Protein AF-A0A0S6X9W8-F1 (afdb_monomer)

Radius of gyration: 20.29 Å; Cα contacts (8 Å, |Δi|>4): 113; chains: 1; bounding box: 31×58×52 Å

Foldseek 3Di:
DPCPVPDPDDDDDQWDFDADLLREGEDIDGHPVCPPVCVRLVRSVVCCVVPQVSQWDWDDDPPDIDTDGDYYYQDDPPPPRVVVSCVVNVHDCPDDDDDDDADPVQWDDDPPDTDGDDDDDDD

pLDDT: mean 83.79, std 15.16, range [41.69, 98.06]

Mean predicted aligned error: 9.2 Å

Solvent-accessible surface area (backbone atoms only — not comparable to full-atom values): 8361 Å² total; per-residue (Å²): 136,77,87,81,82,82,64,102,58,94,74,81,76,61,54,54,71,45,69,41,98,71,45,22,49,74,43,76,49,57,42,79,94,55,53,93,70,55,54,66,55,52,52,51,54,51,52,44,76,75,55,35,79,83,37,56,50,76,50,75,60,91,91,41,83,43,78,45,69,58,66,52,62,91,67,64,88,86,41,61,69,62,51,51,46,41,48,74,74,70,52,75,88,86,78,86,85,85,89,82,86,80,65,72,91,57,54,49,75,56,103,87,49,78,52,75,81,84,71,87,76,84,125

Nearest PDB structures (foldseek):
  9jfl-assembly1_B  TM=2.324E-01  e=8.178E+00  Salmonella enterica

Structure (mmCIF, N/CA/C/O backbone):
data_AF-A0A0S6X9W8-F1
#
_entry.id   AF-A0A0S6X9W8-F1
#
loop_
_atom_site.group_PDB
_atom_site.id
_atom_site.type_symbol
_atom_site.label_atom_id
_atom_site.label_alt_id
_atom_site.label_comp_id
_atom_site.label_asym_id
_atom_site.label_entity_id
_atom_site.label_seq_id
_atom_site.pdbx_PDB_ins_code
_atom_site.Cartn_x
_atom_site.Cartn_y
_atom_site.Cartn_z
_atom_site.occupancy
_atom_site.B_iso_or_equiv
_atom_site.auth_seq_id
_atom_site.auth_comp_id
_atom_site.auth_asym_id
_atom_site.auth_atom_id
_atom_site.pdbx_PDB_model_num
ATOM 1 N N . MET A 1 1 ? 4.548 10.694 16.545 1.00 41.97 1 MET A N 1
ATOM 2 C CA . MET A 1 1 ? 4.205 9.600 17.473 1.00 41.97 1 MET A CA 1
ATOM 3 C C . MET A 1 1 ? 4.858 8.326 16.965 1.00 41.97 1 MET A C 1
ATOM 5 O O . MET A 1 1 ? 4.249 7.582 16.208 1.00 41.97 1 MET A O 1
ATOM 9 N N . VAL A 1 2 ? 6.157 8.179 17.207 1.00 42.88 2 VAL A N 1
ATOM 10 C CA . VAL A 1 2 ? 6.803 6.860 17.222 1.00 42.88 2 VAL A CA 1
ATOM 11 C C . VAL A 1 2 ? 6.494 6.331 18.619 1.00 42.88 2 VAL A C 1
ATOM 13 O O . VAL A 1 2 ? 6.613 7.104 19.565 1.00 42.88 2 VAL A O 1
ATOM 16 N N . TYR A 1 3 ? 5.975 5.112 18.732 1.00 52.94 3 TYR A N 1
ATOM 17 C CA . TYR A 1 3 ? 5.775 4.490 20.037 1.00 52.94 3 TYR A CA 1
ATOM 18 C C . TYR A 1 3 ? 7.172 4.121 20.545 1.00 52.94 3 TYR A C 1
ATOM 20 O O . TYR A 1 3 ? 7.855 3.331 19.899 1.00 52.94 3 TYR A O 1
ATOM 28 N N . ASP A 1 4 ? 7.639 4.770 21.610 1.00 61.25 4 ASP A N 1
ATOM 29 C CA . ASP A 1 4 ? 8.982 4.563 22.177 1.00 61.25 4 ASP A CA 1
ATOM 30 C C . ASP A 1 4 ? 9.021 3.425 23.210 1.00 61.25 4 ASP A C 1
ATOM 32 O O . ASP A 1 4 ? 10.055 3.177 23.824 1.00 61.25 4 ASP A O 1
ATOM 36 N N . GLY A 1 5 ? 7.898 2.716 23.381 1.00 54.91 5 GLY A N 1
ATOM 37 C CA . GLY A 1 5 ? 7.782 1.557 24.262 1.00 54.91 5 GLY A CA 1
ATOM 38 C C . GLY A 1 5 ? 7.908 1.879 25.753 1.00 54.91 5 GLY A C 1
ATOM 39 O O . GLY A 1 5 ? 8.039 0.953 26.543 1.00 54.91 5 GLY A O 1
ATOM 40 N N . SER A 1 6 ? 7.880 3.156 26.154 1.00 53.84 6 SER A N 1
ATOM 41 C CA . SER A 1 6 ? 8.149 3.567 27.542 1.00 53.84 6 SER A CA 1
ATOM 42 C C . SER A 1 6 ? 6.904 3.733 28.429 1.00 53.84 6 SER A C 1
ATOM 44 O O . SER A 1 6 ? 7.017 4.153 29.579 1.00 53.84 6 SER A O 1
ATOM 46 N N . GLY A 1 7 ? 5.714 3.395 27.922 1.00 55.47 7 GLY A N 1
ATOM 47 C CA . GLY A 1 7 ? 4.457 3.440 28.670 1.00 55.47 7 GLY A CA 1
ATOM 48 C C . GLY A 1 7 ? 3.988 2.044 29.067 1.00 55.47 7 GLY A C 1
ATOM 49 O O . GLY A 1 7 ? 3.670 1.241 28.198 1.00 55.47 7 GLY A O 1
ATOM 50 N N . ASP A 1 8 ? 3.917 1.801 30.373 1.00 60.25 8 ASP A N 1
ATOM 51 C CA . ASP A 1 8 ? 3.552 0.560 31.083 1.00 60.25 8 ASP A CA 1
ATOM 52 C C . ASP A 1 8 ? 2.064 0.145 30.919 1.00 60.25 8 ASP A C 1
ATOM 54 O O . ASP A 1 8 ? 1.389 -0.277 31.858 1.00 60.25 8 ASP A O 1
ATOM 58 N N . GLY A 1 9 ? 1.510 0.311 29.717 1.00 61.03 9 GLY A N 1
ATOM 59 C CA . GLY A 1 9 ? 0.175 -0.136 29.339 1.00 61.03 9 GLY A CA 1
ATOM 60 C C . GLY A 1 9 ? 0.237 -0.863 28.004 1.00 61.03 9 GLY A C 1
ATOM 61 O O . GLY A 1 9 ? 0.861 -0.378 27.061 1.00 61.03 9 GLY A O 1
ATOM 62 N N . ASP A 1 10 ? -0.405 -2.024 27.929 1.00 70.00 10 ASP A N 1
ATOM 63 C CA . ASP A 1 10 ? -0.566 -2.777 26.688 1.00 70.00 10 ASP A CA 1
ATOM 64 C C . ASP A 1 10 ? -1.495 -1.972 25.764 1.00 70.00 10 ASP A C 1
ATOM 66 O O . ASP A 1 10 ? -2.712 -1.926 25.956 1.00 70.00 10 ASP A O 1
ATOM 70 N N . VAL A 1 11 ? -0.912 -1.190 24.852 1.00 75.25 11 VAL A N 1
ATOM 71 C CA . VAL A 1 11 ? -1.671 -0.402 23.878 1.00 75.25 11 VAL A CA 1
ATOM 72 C C . VAL A 1 11 ? -1.719 -1.191 22.580 1.00 75.25 11 VAL A C 1
ATOM 74 O O . VAL A 1 11 ? -0.751 -1.201 21.818 1.00 75.25 11 VAL A O 1
ATOM 77 N N . ASP A 1 12 ? -2.866 -1.807 22.308 1.00 87.06 12 ASP A N 1
ATOM 78 C CA . ASP A 1 12 ? -3.096 -2.531 21.061 1.00 87.06 12 ASP A CA 1
ATOM 79 C C . ASP A 1 12 ? -3.097 -1.564 19.861 1.00 87.06 12 ASP A C 1
ATOM 81 O O . ASP A 1 12 ? -3.895 -0.614 19.806 1.00 87.06 12 ASP A O 1
ATOM 85 N N . PRO A 1 13 ? -2.209 -1.751 18.867 1.00 92.44 13 PRO A N 1
ATOM 86 C CA . PRO A 1 13 ? -2.151 -0.866 17.716 1.00 92.44 13 PRO A CA 1
ATOM 87 C C . PRO A 1 13 ? -3.375 -1.063 16.815 1.00 92.44 13 PRO A C 1
ATOM 89 O O . PRO A 1 13 ? -3.504 -2.063 16.121 1.00 92.44 13 PRO A O 1
ATOM 92 N N . VAL A 1 14 ? -4.220 -0.037 16.711 1.00 95.81 14 VAL A N 1
ATOM 93 C CA . VAL A 1 14 ? -5.424 -0.051 15.848 1.00 95.81 14 VAL A CA 1
ATOM 94 C C . VAL A 1 14 ? -5.132 0.095 14.344 1.00 95.81 14 VAL A C 1
ATOM 96 O O . VAL A 1 14 ? -6.043 0.146 13.514 1.00 95.81 14 VAL A O 1
ATOM 99 N N . GLY A 1 15 ? -3.860 0.234 13.968 1.00 96.19 15 GLY A N 1
ATOM 100 C CA . GLY A 1 15 ? -3.428 0.308 12.580 1.00 96.19 15 GLY A CA 1
ATOM 101 C C . GLY A 1 15 ? -1.912 0.302 12.436 1.00 96.19 15 GLY A C 1
ATOM 102 O O . GLY A 1 15 ? -1.188 0.882 13.246 1.00 96.19 15 GLY A O 1
ATOM 103 N N . TRP A 1 16 ? -1.438 -0.351 11.383 1.00 95.94 16 TRP A N 1
ATOM 104 C CA . TRP A 1 16 ? -0.023 -0.624 11.144 1.00 95.94 16 TRP A CA 1
ATOM 105 C C . TRP A 1 16 ? 0.241 -0.810 9.648 1.00 95.94 16 TRP A C 1
ATOM 107 O O . TRP A 1 16 ? -0.680 -1.042 8.863 1.00 95.94 16 TRP A O 1
ATOM 117 N N . LEU A 1 17 ? 1.502 -0.666 9.240 1.00 95.75 17 LEU A N 1
ATOM 118 C CA . LEU A 1 17 ? 1.929 -0.905 7.866 1.00 95.75 17 LEU A CA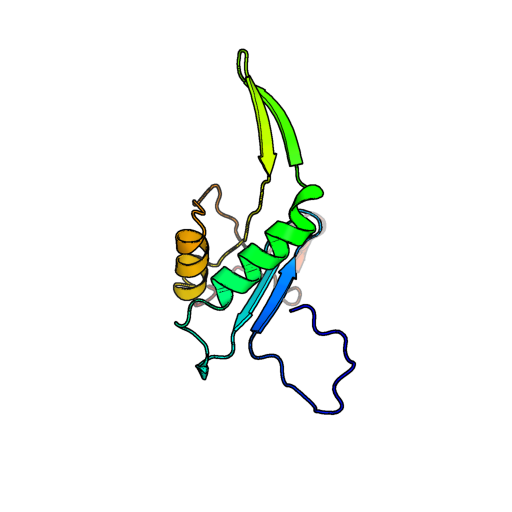 1
ATOM 119 C C . LEU A 1 17 ? 3.360 -1.422 7.805 1.00 95.75 17 LEU A C 1
ATOM 121 O O . LEU A 1 17 ? 4.134 -1.206 8.738 1.00 95.75 17 LEU A O 1
ATOM 125 N N . PHE A 1 18 ? 3.710 -2.014 6.669 1.00 92.69 18 PHE A N 1
ATOM 126 C CA . PHE A 1 18 ? 5.082 -2.319 6.288 1.00 92.69 18 PHE A CA 1
ATOM 127 C C . PHE A 1 18 ? 5.413 -1.651 4.955 1.00 92.69 18 PHE A C 1
ATOM 129 O O . PHE A 1 18 ? 4.560 -1.549 4.070 1.00 92.69 18 PHE A O 1
ATOM 136 N N . LEU A 1 19 ? 6.654 -1.176 4.839 1.00 90.56 19 LEU A N 1
ATOM 137 C CA . LEU A 1 19 ? 7.220 -0.740 3.571 1.00 90.56 19 LEU A CA 1
ATOM 138 C C . LEU A 1 19 ? 8.115 -1.847 3.018 1.00 90.56 19 LEU A C 1
ATOM 140 O O . LEU A 1 19 ? 8.891 -2.447 3.764 1.00 90.56 19 LEU A O 1
ATOM 144 N N . GLY A 1 20 ? 8.009 -2.104 1.719 1.00 87.94 20 GLY A N 1
ATOM 145 C CA . GLY A 1 20 ? 8.981 -2.900 0.986 1.00 87.94 20 GLY A CA 1
ATOM 146 C C . GLY A 1 20 ? 10.308 -2.156 0.844 1.00 87.94 20 GLY A C 1
ATOM 147 O O . GLY A 1 20 ? 10.394 -0.939 1.034 1.00 87.94 20 GLY A O 1
ATOM 148 N N . VAL A 1 21 ? 11.360 -2.895 0.487 1.00 84.25 21 VAL A N 1
ATOM 149 C CA . VAL A 1 21 ? 12.710 -2.342 0.251 1.00 84.25 21 VAL A CA 1
ATOM 150 C C . VAL A 1 21 ? 12.706 -1.292 -0.870 1.00 84.25 21 VAL A C 1
ATOM 152 O O . VAL A 1 21 ? 13.519 -0.372 -0.878 1.00 84.25 21 VAL A O 1
ATOM 155 N N . ASP A 1 22 ? 11.751 -1.395 -1.785 1.00 84.12 22 ASP A N 1
ATOM 156 C CA . ASP A 1 22 ? 11.483 -0.491 -2.902 1.00 84.12 22 ASP A CA 1
ATOM 157 C C . ASP A 1 22 ? 10.513 0.658 -2.565 1.00 84.12 22 ASP A C 1
ATOM 159 O O . ASP A 1 22 ? 9.960 1.304 -3.453 1.00 84.12 22 ASP A O 1
ATOM 163 N N . SER A 1 23 ? 10.285 0.921 -1.273 1.00 85.12 23 SER A N 1
ATOM 164 C CA . SER A 1 23 ? 9.295 1.887 -0.769 1.00 85.12 23 SER A CA 1
ATOM 165 C C . SER A 1 23 ? 7.838 1.575 -1.132 1.00 85.12 23 SER A C 1
ATOM 167 O O . SER A 1 23 ? 6.958 2.424 -0.919 1.00 85.12 23 SER A O 1
ATOM 169 N N . SER A 1 24 ? 7.556 0.361 -1.620 1.00 90.12 24 SER A N 1
ATOM 170 C CA . SER A 1 24 ? 6.189 -0.117 -1.806 1.00 90.12 24 SER A CA 1
ATOM 171 C C . SER A 1 24 ? 5.442 -0.184 -0.479 1.00 90.12 24 SER A C 1
ATOM 173 O O . SER A 1 24 ? 6.008 -0.479 0.574 1.00 90.12 24 SER A O 1
ATOM 175 N N . LEU A 1 25 ? 4.143 0.089 -0.507 1.00 93.25 25 LEU A N 1
ATOM 176 C CA . LEU A 1 25 ? 3.263 -0.158 0.624 1.00 93.25 25 LEU A CA 1
ATOM 177 C C . LEU A 1 25 ? 2.777 -1.612 0.544 1.00 93.25 25 LEU A C 1
ATOM 179 O O . LEU A 1 25 ? 1.739 -1.885 -0.055 1.00 93.25 25 LEU A O 1
ATOM 183 N N . THR A 1 26 ? 3.545 -2.536 1.122 1.00 92.50 26 THR A N 1
ATOM 184 C CA . THR A 1 26 ? 3.312 -3.987 0.989 1.00 92.50 26 THR A CA 1
ATOM 185 C C . THR A 1 26 ? 2.111 -4.462 1.796 1.00 92.50 26 THR A C 1
ATOM 187 O O . THR A 1 26 ? 1.292 -5.235 1.306 1.00 92.50 26 THR A O 1
ATOM 190 N N . THR A 1 27 ? 1.969 -3.954 3.021 1.00 93.44 27 THR A N 1
ATOM 191 C CA . THR A 1 27 ? 0.818 -4.239 3.879 1.00 93.44 27 THR A CA 1
ATOM 192 C C . THR A 1 27 ? 0.405 -2.976 4.610 1.00 93.44 27 THR A C 1
ATOM 194 O O . THR A 1 27 ? 1.242 -2.273 5.169 1.00 93.44 27 THR A O 1
ATOM 197 N N . LEU A 1 28 ? -0.898 -2.708 4.648 1.00 95.88 28 LEU A N 1
ATOM 198 C CA . LEU A 1 28 ? -1.501 -1.650 5.448 1.00 95.88 28 LEU A CA 1
ATOM 199 C C . LEU A 1 28 ? -2.791 -2.180 6.060 1.00 95.88 28 LEU A C 1
ATOM 201 O O . LEU A 1 28 ? -3.678 -2.654 5.350 1.00 95.88 28 LEU A O 1
ATOM 205 N N . HIS A 1 29 ? -2.903 -2.052 7.373 1.00 96.50 29 HIS A N 1
ATOM 206 C CA . HIS A 1 29 ? -4.059 -2.496 8.124 1.00 96.50 29 HIS A CA 1
ATOM 207 C C . HIS A 1 29 ? -4.580 -1.381 9.028 1.00 96.50 29 HIS A C 1
ATOM 209 O O . HIS A 1 29 ? -3.821 -0.595 9.594 1.00 96.50 29 HIS A O 1
ATOM 215 N N . VAL A 1 30 ? -5.902 -1.337 9.159 1.00 98.06 30 VAL A N 1
ATOM 216 C CA . VAL A 1 30 ? -6.620 -0.565 10.172 1.00 98.06 30 VAL A CA 1
ATOM 217 C C . VAL A 1 30 ? -7.756 -1.448 10.663 1.00 98.06 30 VAL A C 1
ATOM 219 O O . VAL A 1 30 ? -8.495 -2.006 9.835 1.00 98.06 30 VAL A O 1
ATOM 222 N N . GLU A 1 31 ? -7.898 -1.540 11.980 1.00 97.06 31 GLU A N 1
ATOM 223 C CA . GLU A 1 31 ? -8.956 -2.316 12.621 1.00 97.06 31 GLU A CA 1
ATOM 224 C C . GLU A 1 31 ? -10.341 -1.844 12.138 1.00 97.06 31 GLU A C 1
ATOM 226 O O . GLU A 1 31 ? -10.534 -0.634 11.932 1.00 97.06 31 GLU A O 1
ATOM 231 N N . PRO A 1 32 ? -11.301 -2.753 11.867 1.00 97.06 32 PRO A N 1
ATOM 232 C CA . PRO A 1 32 ? -12.569 -2.424 11.209 1.00 97.06 32 PRO A CA 1
ATOM 233 C C . PRO A 1 32 ? -13.331 -1.234 11.815 1.00 97.06 32 PRO A C 1
ATOM 235 O O . PRO A 1 32 ? -13.840 -0.386 11.081 1.00 97.06 32 PRO A O 1
ATOM 238 N N . GLU A 1 33 ? -13.330 -1.114 13.137 1.00 97.06 33 GLU A N 1
ATOM 239 C CA . GLU A 1 33 ? -14.024 -0.121 13.973 1.00 97.06 33 GLU A CA 1
ATOM 240 C C . GLU A 1 33 ? -13.384 1.277 13.857 1.00 97.06 33 GLU A C 1
ATOM 242 O O . GLU A 1 33 ? -13.963 2.313 14.219 1.00 97.06 33 GLU A O 1
ATOM 247 N N . TYR A 1 34 ? -12.163 1.321 13.325 1.00 96.62 34 TYR A N 1
ATOM 248 C CA . TYR A 1 34 ? -11.361 2.519 13.124 1.00 96.62 34 TYR A CA 1
ATOM 249 C C . TYR A 1 34 ? -11.227 2.904 11.640 1.00 96.62 34 TYR A C 1
ATOM 251 O O . TYR A 1 34 ? -10.634 3.941 11.318 1.00 96.62 34 TYR A O 1
ATOM 259 N N . ARG A 1 35 ? -11.826 2.134 10.719 1.00 96.50 35 ARG A N 1
ATOM 260 C CA . ARG A 1 35 ? -11.872 2.456 9.282 1.00 96.50 35 ARG A CA 1
ATOM 261 C C . ARG A 1 35 ? -12.767 3.664 8.994 1.00 96.50 35 ARG A C 1
ATOM 263 O O . ARG A 1 35 ? -13.525 4.134 9.834 1.00 96.50 35 ARG A O 1
ATOM 270 N N . GLY A 1 36 ? -12.618 4.238 7.798 1.00 95.69 36 GLY A N 1
ATOM 271 C CA . GLY A 1 36 ? -13.354 5.441 7.376 1.00 95.69 36 GLY A CA 1
ATOM 272 C C . GLY A 1 36 ? -12.876 6.753 8.017 1.00 95.69 36 GLY A C 1
ATOM 273 O O . GLY A 1 36 ? -13.278 7.824 7.579 1.00 95.69 36 GLY A O 1
ATOM 274 N N . LYS A 1 37 ? -11.959 6.696 8.992 1.00 96.62 37 LYS A N 1
ATOM 275 C CA . LYS A 1 37 ? -11.414 7.864 9.715 1.00 96.62 37 LYS A CA 1
ATOM 276 C C . LYS A 1 37 ? -10.126 8.435 9.098 1.00 96.62 37 LYS A C 1
ATOM 278 O O . LYS A 1 37 ? -9.474 9.289 9.684 1.00 96.62 37 LYS A O 1
ATOM 283 N N . GLY A 1 38 ? -9.709 7.929 7.933 1.00 97.06 38 GLY A N 1
ATOM 284 C CA . GLY A 1 38 ? -8.498 8.381 7.230 1.00 97.06 38 GLY A CA 1
ATOM 285 C C . GLY A 1 38 ? -7.162 7.872 7.796 1.00 97.06 38 GLY A C 1
ATOM 286 O O . GLY A 1 38 ? -6.113 8.252 7.279 1.00 97.06 38 GLY A O 1
ATOM 287 N N . LEU A 1 39 ? -7.174 6.987 8.803 1.00 97.69 39 LEU A N 1
ATOM 288 C CA . LEU A 1 39 ? -5.961 6.476 9.466 1.00 97.69 39 LEU A CA 1
ATOM 289 C C . LEU A 1 39 ? -4.974 5.817 8.495 1.00 97.69 39 LEU A C 1
ATOM 291 O O . LEU A 1 39 ? -3.787 6.121 8.532 1.00 97.69 39 LEU A O 1
ATOM 295 N N . ALA A 1 40 ? -5.481 5.004 7.567 1.00 97.56 40 ALA A N 1
ATOM 296 C CA . ALA A 1 40 ? -4.705 4.357 6.509 1.00 97.56 40 ALA A CA 1
ATOM 297 C C . ALA A 1 40 ? -3.832 5.359 5.724 1.00 97.56 40 ALA A C 1
ATOM 299 O O . ALA A 1 40 ? -2.617 5.203 5.605 1.00 97.56 40 ALA A O 1
ATOM 300 N N . LYS A 1 41 ? -4.448 6.454 5.262 1.00 97.38 41 LYS A N 1
ATOM 301 C CA . LYS A 1 41 ? -3.775 7.535 4.532 1.00 97.38 41 LYS A CA 1
ATOM 302 C C . LYS A 1 41 ? -2.730 8.242 5.399 1.00 97.38 41 LYS A C 1
ATOM 304 O O . LYS A 1 41 ? -1.658 8.593 4.911 1.00 97.38 41 LYS A O 1
ATOM 309 N N . ILE A 1 42 ? -3.050 8.489 6.670 1.00 97.25 42 ILE A N 1
ATOM 310 C CA . ILE A 1 42 ? -2.149 9.162 7.615 1.00 97.25 42 ILE A CA 1
ATOM 311 C C . ILE A 1 42 ? -0.904 8.308 7.868 1.00 97.25 42 ILE A C 1
ATOM 313 O O . ILE A 1 42 ? 0.208 8.835 7.795 1.00 97.25 42 ILE A O 1
ATOM 317 N N . LEU A 1 43 ? -1.082 7.007 8.117 1.00 96.62 43 LEU A N 1
ATOM 318 C CA . LEU A 1 43 ? 0.015 6.065 8.330 1.00 96.62 43 LEU A CA 1
ATOM 319 C C . LEU A 1 43 ? 0.937 6.012 7.106 1.00 96.62 43 LEU A C 1
ATOM 321 O O . LEU A 1 43 ? 2.133 6.259 7.256 1.00 96.62 43 LEU A O 1
ATOM 325 N N . ALA A 1 44 ? 0.382 5.807 5.904 1.00 95.25 44 ALA A N 1
ATOM 326 C CA . ALA A 1 44 ? 1.160 5.752 4.663 1.00 95.25 44 ALA A CA 1
ATOM 327 C C . ALA A 1 44 ? 1.985 7.031 4.440 1.00 95.25 44 ALA A C 1
ATOM 329 O O . ALA A 1 44 ? 3.201 6.973 4.274 1.00 95.25 44 ALA A O 1
ATOM 330 N N . ARG A 1 45 ? 1.356 8.213 4.542 1.00 93.25 45 ARG A N 1
ATOM 331 C CA . ARG A 1 45 ? 2.058 9.503 4.382 1.00 93.25 45 ARG A CA 1
ATOM 332 C C . ARG A 1 45 ? 3.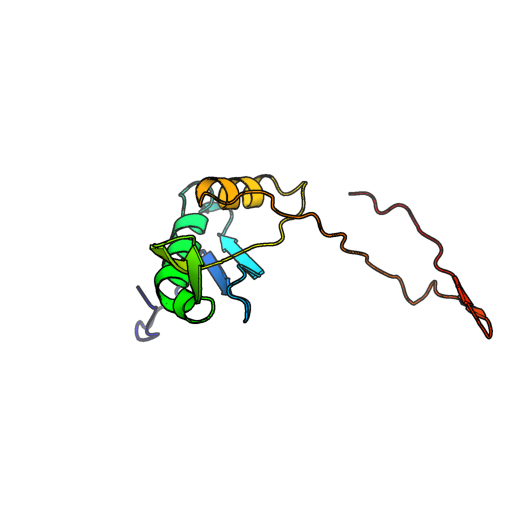165 9.702 5.407 1.00 93.25 45 ARG A C 1
ATOM 334 O O . ARG A 1 45 ? 4.196 10.285 5.077 1.00 93.25 45 ARG A O 1
ATOM 341 N N . LYS A 1 46 ? 2.944 9.279 6.653 1.00 93.69 46 LYS A N 1
ATOM 342 C CA . LYS A 1 46 ? 3.943 9.406 7.712 1.00 93.69 46 LYS A CA 1
ATOM 343 C C . LYS A 1 46 ? 5.151 8.516 7.425 1.00 93.69 46 LYS A C 1
ATOM 345 O O . LYS A 1 46 ? 6.264 9.030 7.463 1.00 93.69 46 LYS A O 1
ATOM 350 N N . ALA A 1 47 ? 4.927 7.243 7.101 1.00 91.81 47 ALA A N 1
ATOM 351 C CA . ALA A 1 47 ? 5.999 6.305 6.783 1.00 91.81 47 ALA A CA 1
ATOM 352 C C . ALA A 1 47 ? 6.824 6.798 5.588 1.00 91.81 47 ALA A C 1
ATOM 354 O O . ALA A 1 47 ? 8.039 6.928 5.674 1.00 91.81 47 ALA A O 1
ATOM 355 N N . TRP A 1 48 ? 6.157 7.213 4.516 1.00 89.75 48 TRP A N 1
ATOM 356 C CA . TRP A 1 48 ? 6.806 7.792 3.347 1.00 89.75 48 TRP A CA 1
ATOM 357 C C . TRP A 1 48 ? 7.584 9.072 3.646 1.00 89.75 48 TRP A C 1
ATOM 359 O O . TRP A 1 48 ? 8.730 9.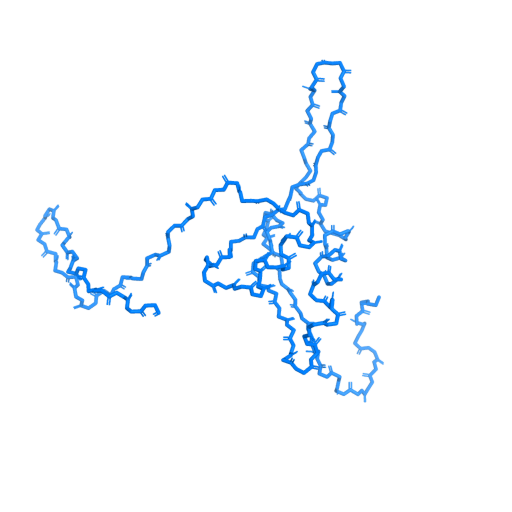196 3.231 1.00 89.75 48 TRP A O 1
ATOM 369 N N . LYS A 1 49 ? 7.040 10.005 4.436 1.00 88.00 49 LYS A N 1
ATOM 370 C CA . LYS A 1 49 ? 7.788 11.207 4.842 1.00 88.00 49 LYS A CA 1
ATOM 371 C C . LYS A 1 49 ? 9.081 10.869 5.600 1.00 88.00 49 LYS A C 1
ATOM 373 O O . LYS A 1 49 ? 10.022 11.650 5.543 1.00 88.00 49 LYS A O 1
ATOM 378 N N . GLN A 1 50 ? 9.106 9.750 6.321 1.00 87.75 50 GLN A N 1
ATOM 379 C CA . GLN A 1 50 ? 10.245 9.324 7.135 1.00 87.75 50 GLN A CA 1
ATOM 380 C C . GLN A 1 50 ? 11.229 8.416 6.382 1.00 87.75 50 GLN A C 1
ATOM 382 O O . GLN A 1 50 ? 12.389 8.356 6.775 1.00 87.75 50 GLN A O 1
ATOM 387 N N . HIS A 1 51 ? 10.782 7.721 5.329 1.00 83.75 51 HIS A N 1
ATOM 388 C CA . HIS A 1 51 ? 11.530 6.600 4.747 1.00 83.75 51 HIS A CA 1
ATOM 389 C C . HIS A 1 51 ? 11.617 6.590 3.207 1.00 83.75 51 HIS A C 1
ATOM 391 O O . HIS A 1 51 ? 12.310 5.737 2.664 1.00 83.75 51 HIS A O 1
ATOM 397 N N . LEU A 1 52 ? 10.992 7.530 2.476 1.00 81.38 52 LEU A N 1
ATOM 398 C CA . LEU A 1 52 ? 11.074 7.575 0.998 1.00 81.38 52 LEU A CA 1
ATOM 399 C C . LEU A 1 52 ? 12.414 8.055 0.433 1.00 81.38 52 LEU A C 1
ATOM 401 O O . LEU A 1 52 ? 12.592 8.050 -0.783 1.00 81.38 52 LEU A O 1
ATOM 405 N N . ASP A 1 53 ? 13.355 8.494 1.267 1.00 74.50 53 ASP A N 1
ATOM 406 C CA . ASP A 1 53 ? 14.658 8.950 0.767 1.00 74.50 53 ASP A CA 1
ATOM 407 C C . ASP A 1 53 ? 15.453 7.812 0.092 1.00 74.50 53 ASP A C 1
ATOM 409 O O . ASP A 1 53 ? 16.342 8.087 -0.711 1.00 74.50 53 ASP A O 1
ATOM 413 N N . HIS A 1 54 ? 15.096 6.546 0.354 1.00 66.56 54 HIS A N 1
ATOM 414 C CA . HIS A 1 54 ? 15.715 5.369 -0.263 1.00 66.56 54 HIS A CA 1
ATOM 415 C C . HIS A 1 54 ? 15.354 5.166 -1.744 1.00 66.56 54 HIS A C 1
ATOM 417 O O . HIS A 1 54 ? 16.142 4.565 -2.467 1.00 66.56 54 HIS A O 1
ATOM 423 N N . TYR A 1 55 ? 14.210 5.682 -2.207 1.00 73.19 55 TYR A N 1
ATOM 424 C CA . TYR A 1 55 ? 13.746 5.557 -3.598 1.00 73.19 55 TYR A CA 1
ATOM 425 C C . TYR A 1 55 ? 13.519 6.935 -4.226 1.00 73.19 55 TYR A C 1
ATOM 427 O O . TYR A 1 55 ? 12.440 7.294 -4.708 1.00 73.19 55 TYR A O 1
ATOM 435 N N . ARG A 1 56 ? 14.587 7.738 -4.179 1.00 78.81 56 ARG A N 1
ATOM 436 C CA . ARG A 1 56 ? 14.673 9.024 -4.863 1.00 78.81 56 ARG A CA 1
ATOM 437 C C . ARG A 1 56 ? 15.383 8.851 -6.199 1.00 78.81 56 ARG A C 1
ATOM 439 O O . ARG A 1 56 ? 16.533 8.419 -6.231 1.00 78.81 56 ARG A O 1
ATOM 446 N N . THR A 1 57 ? 14.736 9.269 -7.277 1.00 80.19 57 THR A N 1
ATOM 447 C CA . THR A 1 57 ? 15.364 9.368 -8.596 1.00 80.19 57 THR A CA 1
ATOM 448 C C . THR A 1 57 ? 15.642 10.832 -8.897 1.00 80.19 57 THR A C 1
ATOM 450 O O . THR A 1 57 ? 14.753 11.675 -8.774 1.00 80.19 57 THR A O 1
ATOM 453 N N . SER A 1 58 ? 16.878 11.124 -9.294 1.00 86.62 58 SER A N 1
ATOM 454 C CA . SER A 1 58 ? 17.288 12.444 -9.765 1.00 86.62 58 SER A CA 1
ATOM 455 C C . SER A 1 58 ? 17.669 12.345 -11.239 1.00 86.62 58 SER A C 1
ATOM 457 O O . SER A 1 58 ? 18.512 11.521 -11.595 1.00 86.62 58 SER A O 1
ATOM 459 N N . TYR A 1 59 ? 17.048 13.148 -12.098 1.00 86.88 59 TYR A N 1
ATOM 460 C CA . TYR A 1 59 ? 17.346 13.189 -13.533 1.00 86.88 59 TYR A CA 1
ATOM 461 C C . TYR A 1 59 ? 17.138 14.592 -14.104 1.00 86.88 59 TYR A C 1
ATOM 463 O O . TYR A 1 59 ? 16.592 15.472 -13.442 1.00 86.88 59 TYR A O 1
ATOM 471 N N . ILE A 1 60 ? 17.606 14.812 -15.333 1.00 93.12 60 ILE A N 1
ATOM 472 C CA . ILE A 1 60 ? 17.387 16.065 -16.055 1.00 93.12 60 ILE A CA 1
ATOM 473 C C . ILE A 1 60 ? 16.218 15.882 -17.019 1.00 93.12 60 ILE A C 1
ATOM 475 O O . ILE A 1 60 ? 16.292 15.048 -17.922 1.00 93.12 60 ILE A O 1
ATOM 479 N N . ASP A 1 61 ? 15.175 16.690 -16.846 1.00 90.44 61 ASP A N 1
ATOM 480 C CA . ASP A 1 61 ? 14.088 16.841 -17.813 1.00 90.44 61 ASP A CA 1
ATOM 481 C C . ASP A 1 61 ? 14.232 18.194 -18.526 1.00 90.44 61 ASP A C 1
ATOM 483 O O . ASP A 1 61 ? 13.939 19.271 -17.989 1.00 90.44 61 ASP A O 1
ATOM 487 N N . GLY A 1 62 ? 14.798 18.153 -19.733 1.00 92.38 62 GLY A N 1
ATOM 488 C CA . GLY A 1 62 ? 15.141 19.343 -20.508 1.00 92.38 62 GLY A CA 1
ATOM 489 C C . GLY A 1 62 ? 16.214 20.200 -19.828 1.00 92.38 62 GLY A C 1
ATOM 490 O O . GLY A 1 62 ? 17.398 19.881 -19.883 1.00 92.38 62 GLY A O 1
ATOM 491 N N . ARG A 1 63 ? 15.808 21.329 -19.231 1.00 92.62 63 ARG A N 1
ATOM 492 C CA . ARG A 1 63 ? 16.694 22.227 -18.457 1.00 92.62 63 ARG A CA 1
ATOM 493 C C . ARG A 1 63 ? 16.462 22.149 -16.947 1.00 92.62 63 ARG A C 1
ATOM 495 O O . ARG A 1 63 ? 17.099 22.894 -16.208 1.00 92.62 63 ARG A O 1
ATOM 502 N N . ASN A 1 64 ? 15.539 21.301 -16.502 1.00 93.62 64 ASN A N 1
ATOM 503 C CA . ASN A 1 64 ? 15.159 21.199 -15.103 1.00 93.62 64 ASN A CA 1
ATOM 504 C C . ASN A 1 64 ? 15.813 19.977 -14.467 1.00 93.62 64 ASN A C 1
ATOM 506 O O . ASN A 1 64 ? 15.817 18.893 -15.047 1.00 93.62 64 ASN A O 1
ATOM 510 N N . GLU A 1 65 ? 16.319 20.148 -13.251 1.00 93.25 65 GLU A N 1
ATOM 511 C CA . GLU A 1 65 ? 16.658 19.022 -12.390 1.00 93.25 65 GLU A CA 1
ATOM 512 C C . GLU A 1 65 ? 15.382 18.525 -11.707 1.00 93.25 65 GLU A C 1
ATOM 514 O O . GLU A 1 65 ? 14.718 19.265 -10.976 1.00 93.25 65 GLU A O 1
ATOM 519 N N . VAL A 1 66 ? 15.033 17.269 -11.957 1.00 90.50 66 VAL A N 1
ATOM 520 C CA . VAL A 1 66 ? 13.873 16.602 -11.376 1.00 90.50 66 VAL A CA 1
ATOM 521 C C . VAL A 1 66 ? 14.351 15.682 -10.266 1.00 90.50 66 VAL A C 1
ATOM 523 O O . VAL A 1 66 ? 15.242 14.863 -10.465 1.00 90.50 66 VAL A O 1
ATOM 526 N N . ASN A 1 67 ? 13.752 15.831 -9.086 1.00 88.44 67 ASN A N 1
ATOM 527 C CA . ASN A 1 67 ? 14.009 15.007 -7.911 1.00 88.44 67 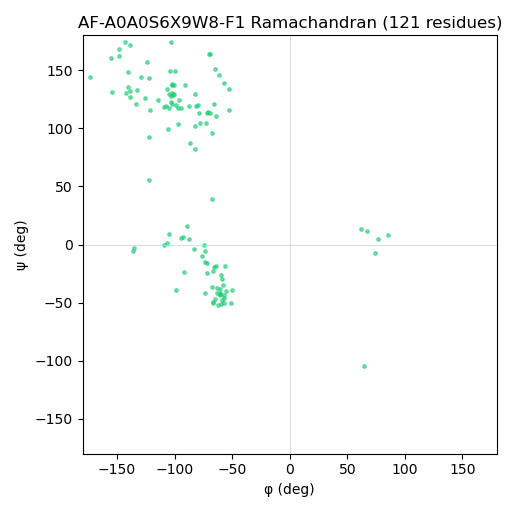ASN A CA 1
ATOM 528 C C . ASN A 1 67 ? 12.691 14.369 -7.465 1.00 88.44 67 ASN A C 1
ATOM 530 O O . ASN A 1 67 ? 11.925 14.963 -6.703 1.00 88.44 67 ASN A O 1
ATOM 534 N N . GLU A 1 68 ? 12.423 13.163 -7.949 1.00 85.56 68 GLU A N 1
ATOM 535 C CA . GLU A 1 68 ? 11.183 12.438 -7.681 1.00 85.56 68 GLU A CA 1
ATOM 536 C C . GLU A 1 68 ? 11.367 11.389 -6.593 1.00 85.56 68 GLU A C 1
ATOM 538 O O . GLU A 1 68 ? 12.445 10.825 -6.410 1.00 85.56 68 GLU A O 1
ATOM 543 N N . ARG A 1 69 ? 10.286 11.138 -5.853 1.00 86.00 69 ARG A N 1
ATOM 544 C CA . ARG A 1 69 ? 10.196 10.072 -4.855 1.00 86.00 69 ARG A CA 1
ATOM 545 C C . ARG A 1 69 ? 9.045 9.177 -5.257 1.00 86.00 69 ARG A C 1
ATOM 547 O O . ARG A 1 69 ? 7.899 9.630 -5.270 1.00 86.00 69 ARG A O 1
ATOM 554 N N . TRP A 1 70 ? 9.361 7.933 -5.574 1.00 85.56 70 TRP A N 1
ATOM 555 C CA . TRP A 1 70 ? 8.381 6.981 -6.070 1.00 85.56 70 TRP A CA 1
ATOM 556 C C . TRP A 1 70 ? 7.958 6.023 -4.963 1.00 85.56 70 TRP A C 1
ATOM 558 O O . TRP A 1 70 ? 8.775 5.556 -4.175 1.00 85.56 70 TRP A O 1
ATOM 568 N N . ALA A 1 71 ? 6.662 5.741 -4.912 1.00 89.31 71 ALA A N 1
ATOM 569 C CA . ALA A 1 71 ? 6.081 4.689 -4.096 1.00 89.31 71 ALA A CA 1
ATOM 570 C C . ALA A 1 71 ? 4.982 4.013 -4.909 1.00 89.31 71 ALA A C 1
ATOM 572 O O . ALA A 1 71 ? 4.306 4.669 -5.703 1.00 89.31 71 ALA A O 1
ATOM 573 N N . HIS A 1 72 ? 4.773 2.726 -4.677 1.00 92.38 72 HIS A N 1
ATOM 574 C CA . HIS A 1 72 ? 3.694 1.975 -5.306 1.00 92.38 72 HIS A CA 1
ATOM 575 C C . HIS A 1 72 ? 3.036 1.035 -4.295 1.00 92.38 72 HIS A C 1
ATOM 577 O O . HIS A 1 72 ? 3.476 0.917 -3.150 1.00 92.38 72 HIS A O 1
ATOM 583 N N . ALA A 1 73 ? 1.933 0.418 -4.696 1.00 94.75 73 ALA A N 1
ATOM 584 C CA . ALA A 1 73 ? 1.259 -0.612 -3.926 1.00 94.75 73 ALA A CA 1
ATOM 585 C C . ALA A 1 73 ? 0.475 -1.494 -4.892 1.00 94.75 73 ALA A C 1
ATOM 587 O O . ALA A 1 73 ? -0.307 -0.967 -5.688 1.00 94.75 73 ALA A O 1
ATOM 588 N N . ASP A 1 74 ? 0.621 -2.806 -4.764 1.00 94.75 74 ASP A N 1
ATOM 589 C CA . ASP A 1 74 ? -0.180 -3.747 -5.536 1.00 94.75 74 ASP A CA 1
ATOM 590 C C . ASP A 1 74 ? -1.471 -4.027 -4.779 1.00 94.75 74 ASP A C 1
ATOM 592 O O . ASP A 1 74 ? -1.482 -4.496 -3.638 1.00 94.75 74 ASP A O 1
ATOM 596 N N . VAL A 1 75 ? -2.595 -3.697 -5.406 1.00 94.50 75 VAL A N 1
ATOM 597 C CA . VAL A 1 75 ? -3.913 -3.827 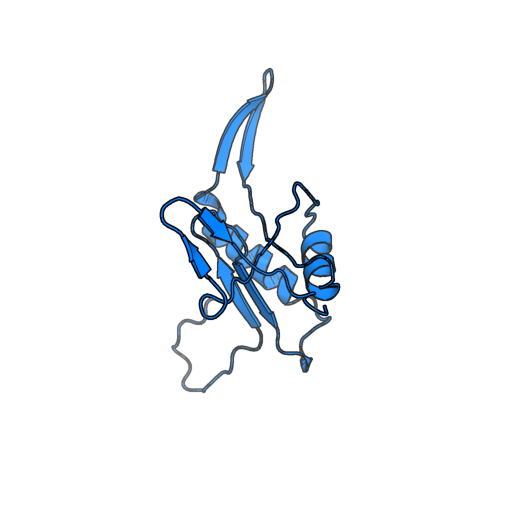-4.794 1.00 94.50 75 VAL A CA 1
ATOM 598 C C . VAL A 1 75 ? -4.799 -4.653 -5.706 1.00 94.50 75 VAL A C 1
ATOM 600 O O . VAL A 1 75 ? -4.987 -4.317 -6.873 1.00 94.50 75 VAL A O 1
ATOM 603 N N . ALA A 1 76 ? -5.398 -5.714 -5.159 1.00 93.88 76 ALA A N 1
ATOM 604 C CA . ALA A 1 76 ? -6.386 -6.503 -5.885 1.00 93.88 76 ALA A CA 1
ATOM 605 C C . ALA A 1 76 ? -7.498 -5.595 -6.439 1.00 93.88 76 ALA A C 1
ATOM 607 O O . ALA A 1 76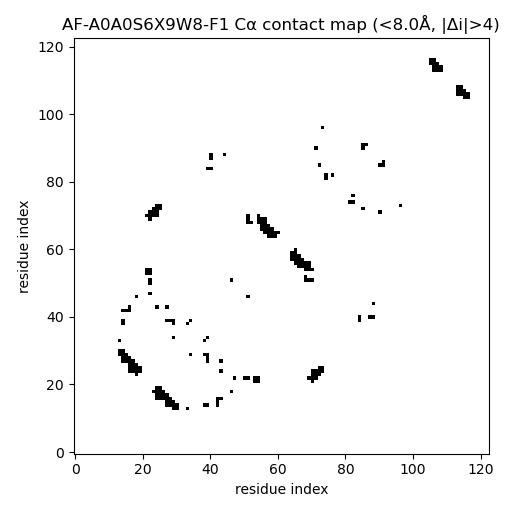 ? -8.045 -4.758 -5.717 1.00 93.88 76 ALA A O 1
ATOM 608 N N . THR A 1 77 ? -7.872 -5.786 -7.703 1.00 93.50 77 THR A N 1
ATOM 609 C CA . THR A 1 77 ? -8.853 -4.937 -8.403 1.00 93.50 77 THR A CA 1
ATOM 610 C C . THR A 1 77 ? -10.213 -4.894 -7.697 1.00 93.50 77 THR A C 1
ATOM 612 O O . THR A 1 77 ? -10.845 -3.843 -7.636 1.00 93.50 77 THR A O 1
ATOM 615 N N . GLY A 1 78 ? -10.634 -6.007 -7.085 1.00 93.75 78 GLY A N 1
ATOM 616 C CA . GLY A 1 78 ? -11.860 -6.096 -6.282 1.00 93.75 78 GLY A CA 1
ATOM 617 C C . GLY A 1 78 ? -11.769 -5.478 -4.879 1.00 93.75 78 GLY A C 1
ATOM 618 O O . GLY A 1 78 ? -12.788 -5.326 -4.206 1.00 93.75 78 GLY A O 1
ATOM 619 N N . ASN A 1 79 ? -10.580 -5.092 -4.406 1.00 95.31 79 ASN A N 1
ATOM 620 C CA . ASN A 1 79 ? -10.412 -4.489 -3.084 1.00 95.31 79 ASN A CA 1
ATOM 621 C C . ASN A 1 79 ? -10.742 -2.988 -3.124 1.00 95.31 79 ASN A C 1
ATOM 623 O O . ASN A 1 79 ? -9.860 -2.130 -3.213 1.00 95.31 79 ASN A O 1
ATOM 627 N N . VAL A 1 80 ? -12.036 -2.671 -3.047 1.00 96.38 80 VAL A N 1
ATOM 628 C CA . VAL A 1 80 ? -12.560 -1.295 -3.111 1.00 96.38 80 VAL A CA 1
ATOM 629 C C . VAL A 1 80 ? -11.930 -0.384 -2.051 1.00 96.38 80 VAL A C 1
ATOM 631 O O . VAL A 1 80 ? -11.599 0.765 -2.345 1.00 96.38 80 VAL A O 1
ATOM 634 N N . ALA A 1 81 ? -11.727 -0.884 -0.829 1.00 96.12 81 ALA A N 1
ATOM 635 C CA . ALA A 1 81 ? -11.202 -0.088 0.278 1.00 96.12 81 ALA A CA 1
ATOM 636 C C . ALA A 1 81 ? -9.746 0.344 0.041 1.00 96.12 81 ALA A C 1
ATOM 638 O O . ALA A 1 81 ? -9.436 1.533 0.133 1.00 96.12 81 ALA A O 1
ATOM 639 N N . SER A 1 82 ? -8.861 -0.591 -0.315 1.00 96.06 82 SER A N 1
ATOM 640 C CA . SER A 1 82 ? -7.456 -0.271 -0.590 1.00 96.06 82 SER A CA 1
ATOM 641 C C . SER A 1 82 ? -7.300 0.577 -1.855 1.00 96.06 82 SER A C 1
ATOM 643 O O . SER A 1 82 ? -6.517 1.526 -1.854 1.00 96.06 82 SER A O 1
ATOM 645 N N . ASN A 1 83 ? -8.110 0.338 -2.894 1.00 96.75 83 ASN A N 1
ATOM 646 C CA . ASN A 1 83 ? -8.138 1.197 -4.083 1.00 96.75 83 ASN A CA 1
ATOM 647 C C . ASN A 1 83 ? -8.531 2.644 -3.735 1.00 96.75 83 ASN A C 1
ATOM 649 O O . ASN A 1 83 ? -7.904 3.597 -4.205 1.00 96.75 83 ASN A O 1
ATOM 653 N N . ALA A 1 84 ? -9.527 2.831 -2.863 1.00 96.75 84 ALA A N 1
ATOM 654 C CA . ALA A 1 84 ? -9.910 4.156 -2.381 1.00 96.75 84 ALA A CA 1
ATOM 655 C C . ALA A 1 84 ? -8.777 4.834 -1.591 1.00 96.75 84 ALA A C 1
ATOM 657 O O . ALA A 1 84 ? -8.560 6.038 -1.748 1.00 96.75 84 ALA A O 1
ATOM 658 N N . VAL A 1 85 ? -8.016 4.076 -0.791 1.00 97.12 85 VAL A N 1
ATOM 659 C CA . VAL A 1 85 ? -6.824 4.589 -0.097 1.00 97.12 85 VAL A CA 1
ATOM 660 C C . VAL A 1 85 ? -5.768 5.056 -1.102 1.00 97.12 85 VAL A C 1
ATOM 662 O O . VAL A 1 85 ? -5.367 6.220 -1.015 1.00 97.12 85 VAL A O 1
ATOM 665 N N . CYS A 1 86 ? -5.383 4.231 -2.083 1.00 96.50 86 CYS A N 1
ATOM 666 C CA . CYS A 1 86 ? -4.406 4.605 -3.116 1.00 96.50 86 CYS A CA 1
ATOM 667 C C . CYS A 1 86 ? -4.843 5.856 -3.889 1.00 96.50 86 CYS A C 1
ATOM 669 O O . CYS A 1 86 ? -4.077 6.815 -3.999 1.00 96.50 86 CYS A O 1
ATOM 671 N N . LYS A 1 87 ? -6.111 5.925 -4.314 1.00 96.31 87 LYS A N 1
ATOM 672 C CA . LYS A 1 87 ? -6.669 7.119 -4.971 1.00 96.31 87 LYS A CA 1
ATOM 673 C C . LYS A 1 87 ? -6.621 8.351 -4.065 1.00 96.31 87 LYS A C 1
ATOM 675 O O . LYS A 1 87 ? -6.266 9.439 -4.510 1.00 96.31 87 LYS A O 1
ATOM 680 N N . SER A 1 88 ? -6.933 8.200 -2.776 1.00 96.44 88 SER A N 1
ATOM 681 C CA . SER A 1 88 ? -6.886 9.308 -1.812 1.00 96.44 88 SER A CA 1
ATOM 682 C C . SER A 1 88 ? -5.468 9.835 -1.557 1.00 96.44 88 SER A C 1
ATOM 684 O O . SER A 1 88 ? -5.316 10.978 -1.117 1.00 96.44 88 SER A O 1
ATOM 686 N N . LEU A 1 89 ? -4.444 9.013 -1.807 1.00 94.75 89 LEU A N 1
ATOM 687 C CA . LEU A 1 89 ? -3.025 9.368 -1.735 1.00 94.75 89 LEU A CA 1
ATOM 688 C C . LEU A 1 89 ? -2.521 10.040 -3.024 1.00 94.75 89 LEU A C 1
ATOM 690 O O . LEU A 1 89 ? -1.382 10.491 -3.049 1.00 94.75 89 LEU A O 1
ATOM 694 N N . GLY A 1 90 ? -3.369 10.158 -4.052 1.00 94.38 90 GLY A N 1
ATOM 695 C CA . GLY A 1 90 ? -2.999 10.681 -5.369 1.00 94.38 90 GLY A CA 1
ATOM 696 C C . GLY A 1 90 ? -2.410 9.625 -6.307 1.00 94.38 90 GLY A C 1
ATOM 697 O O . GLY A 1 90 ? -1.934 9.983 -7.381 1.00 94.38 90 GLY A O 1
ATOM 698 N N . GLY A 1 91 ? -2.448 8.346 -5.916 1.00 93.81 91 GLY A N 1
ATOM 699 C CA . GLY A 1 91 ? -1.982 7.239 -6.742 1.00 93.81 91 GLY A CA 1
ATOM 700 C C . GLY A 1 91 ? -2.817 7.074 -8.011 1.00 93.81 91 GLY A C 1
ATOM 701 O O . GLY A 1 91 ? -4.011 7.394 -8.046 1.00 93.81 91 GLY A O 1
ATOM 702 N N . LYS A 1 92 ? -2.167 6.549 -9.046 1.00 94.69 92 LYS A N 1
ATOM 703 C CA . LYS A 1 92 ? -2.755 6.191 -10.337 1.00 94.69 92 LYS A CA 1
ATOM 704 C C . LYS A 1 92 ? -2.461 4.719 -10.613 1.00 94.69 92 LYS A C 1
ATOM 706 O O . LYS A 1 92 ? -1.538 4.156 -10.033 1.00 94.69 92 LYS A O 1
ATOM 711 N N . VAL A 1 93 ? -3.273 4.102 -11.465 1.00 94.62 93 VAL A N 1
ATOM 712 C CA . VAL A 1 93 ? -2.987 2.754 -11.964 1.00 94.62 93 VAL A CA 1
ATOM 713 C C . VAL A 1 93 ? -1.932 2.894 -13.053 1.00 94.62 93 VAL A C 1
ATOM 715 O O . VAL A 1 93 ? -2.222 3.484 -14.091 1.00 94.62 93 VAL A O 1
ATOM 718 N N . GLU A 1 94 ? -0.731 2.384 -12.794 1.00 93.00 94 GLU A N 1
ATOM 719 C CA . GLU A 1 94 ? 0.387 2.409 -13.748 1.00 93.00 94 GLU A CA 1
ATOM 720 C C . GLU A 1 94 ? 0.533 1.069 -14.483 1.00 93.00 94 GLU A C 1
ATOM 722 O O . GLU A 1 94 ? 0.755 1.040 -15.692 1.00 93.00 94 GLU A O 1
ATOM 727 N N . TRP A 1 95 ? 0.343 -0.050 -13.781 1.00 91.88 95 TRP A N 1
ATOM 728 C CA . TRP A 1 95 ? 0.415 -1.395 -14.354 1.00 91.88 95 TRP A CA 1
ATOM 729 C C . TRP A 1 95 ? -0.631 -2.335 -13.742 1.00 91.88 95 TRP A C 1
ATOM 731 O O . TRP A 1 95 ? -1.405 -1.963 -12.858 1.00 91.88 95 TRP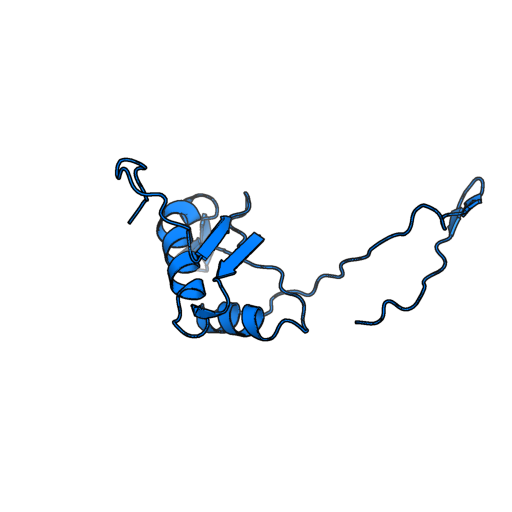 A O 1
ATOM 741 N N . THR A 1 96 ? -0.720 -3.552 -14.279 1.00 93.38 96 THR A N 1
ATOM 742 C CA . THR A 1 96 ? -1.613 -4.610 -13.794 1.00 93.38 96 THR A CA 1
ATOM 743 C C . THR A 1 96 ? -0.836 -5.910 -13.699 1.00 93.38 96 THR A C 1
ATOM 745 O O . THR A 1 96 ? -0.356 -6.410 -14.716 1.00 93.38 96 THR A O 1
ATOM 748 N N . ASP A 1 97 ? -0.778 -6.465 -12.491 1.00 89.25 97 ASP A N 1
ATOM 749 C CA . ASP A 1 97 ? -0.100 -7.726 -12.211 1.00 89.25 97 ASP A CA 1
ATOM 750 C C . ASP A 1 97 ? -1.092 -8.871 -12.027 1.00 89.25 97 ASP A C 1
ATOM 752 O O . ASP A 1 97 ? -2.207 -8.700 -11.523 1.00 89.25 97 ASP A O 1
ATOM 756 N N . TYR A 1 98 ? -0.652 -10.071 -12.398 1.00 87.94 98 TYR A N 1
ATOM 757 C CA . TYR A 1 98 ? -1.404 -11.303 -12.198 1.00 87.94 98 TYR A CA 1
ATOM 758 C C . TYR A 1 98 ? -0.730 -12.143 -11.119 1.00 87.94 98 TYR A C 1
ATOM 760 O O . TYR A 1 98 ? 0.395 -12.610 -11.284 1.00 87.94 98 TYR A O 1
ATOM 768 N N . TRP A 1 99 ? -1.454 -12.386 -10.029 1.00 85.25 99 TRP A N 1
ATOM 769 C CA . TRP A 1 99 ? -1.030 -13.304 -8.979 1.00 85.25 99 TRP A CA 1
ATOM 770 C C . TRP A 1 99 ? -1.633 -14.679 -9.237 1.00 85.25 99 TRP A C 1
ATOM 772 O O . TRP A 1 99 ? -2.853 -14.846 -9.226 1.00 85.25 99 TRP A O 1
ATOM 782 N N . MET A 1 100 ? -0.778 -15.675 -9.452 1.00 84.56 100 MET A N 1
ATOM 783 C CA . MET A 1 100 ? -1.194 -17.059 -9.663 1.00 84.56 100 MET A CA 1
ATOM 784 C C . MET A 1 100 ? -0.882 -17.912 -8.435 1.00 84.56 100 MET A C 1
ATOM 786 O O . MET A 1 100 ? 0.212 -17.853 -7.878 1.00 84.56 100 MET A O 1
ATOM 790 N N . LYS A 1 101 ? -1.854 -18.726 -8.017 1.00 84.62 101 LYS A N 1
ATOM 791 C CA . LYS A 1 101 ? -1.644 -19.787 -7.029 1.00 84.62 101 LYS A CA 1
ATOM 792 C C . LYS A 1 101 ? -1.572 -21.111 -7.771 1.00 84.62 101 LYS A C 1
ATOM 794 O O . LYS A 1 101 ? -2.519 -21.475 -8.463 1.00 84.62 101 LYS A O 1
ATOM 799 N N . LEU A 1 102 ? -0.454 -21.810 -7.621 1.00 83.31 102 LEU A N 1
ATOM 800 C CA . LEU A 1 102 ? -0.240 -23.118 -8.225 1.00 83.31 102 LEU A CA 1
ATOM 801 C C . LEU A 1 102 ? -0.406 -24.198 -7.160 1.00 83.31 102 LEU A C 1
ATOM 803 O O . LEU A 1 102 ? 0.282 -24.183 -6.140 1.00 83.31 102 LEU A O 1
ATOM 807 N N . ASP A 1 103 ? -1.321 -25.133 -7.404 1.00 82.88 103 ASP A N 1
ATOM 808 C CA . ASP A 1 103 ? -1.441 -26.343 -6.597 1.00 82.88 103 ASP A CA 1
ATOM 809 C C . ASP A 1 103 ? -0.419 -27.370 -7.087 1.00 82.88 103 ASP A C 1
ATOM 811 O O . ASP A 1 103 ? -0.615 -28.038 -8.105 1.00 82.88 103 ASP A O 1
ATOM 815 N N . LEU A 1 104 ? 0.684 -27.489 -6.348 1.00 82.31 104 LEU A N 1
ATOM 816 C CA . LEU A 1 104 ? 1.775 -28.387 -6.713 1.00 82.31 104 LEU A CA 1
ATOM 817 C C . LEU A 1 104 ? 1.371 -29.868 -6.652 1.00 82.31 104 LEU A C 1
ATOM 819 O O . LEU A 1 104 ? 2.015 -30.690 -7.293 1.00 82.31 104 LEU A O 1
ATOM 823 N N . THR A 1 105 ? 0.298 -30.225 -5.935 1.00 83.81 105 THR A N 1
ATOM 824 C CA . THR A 1 105 ? -0.190 -31.616 -5.873 1.00 83.81 105 THR A CA 1
ATOM 825 C C . THR A 1 105 ? -0.885 -32.059 -7.159 1.00 83.81 105 THR A C 1
ATOM 827 O O . THR A 1 105 ? -1.075 -33.251 -7.387 1.00 83.81 105 THR A O 1
ATOM 830 N N . ARG A 1 106 ? -1.246 -31.097 -8.014 1.00 77.31 106 ARG A N 1
ATOM 831 C CA . ARG A 1 106 ? -1.882 -31.311 -9.319 1.00 77.31 106 ARG A CA 1
ATOM 832 C C . ARG A 1 106 ? -0.920 -31.100 -10.485 1.00 77.31 106 ARG A C 1
ATOM 834 O O . ARG A 1 106 ? -1.358 -31.068 -11.632 1.00 77.31 106 ARG A O 1
ATOM 841 N N . LEU A 1 107 ? 0.373 -30.946 -10.199 1.00 76.19 107 LEU A N 1
ATOM 842 C CA . LEU A 1 107 ? 1.409 -30.926 -11.221 1.00 76.19 107 LEU A CA 1
ATOM 843 C C . LEU A 1 107 ? 1.731 -32.355 -11.649 1.00 76.19 107 LEU A C 1
ATOM 845 O O . LEU A 1 107 ? 2.186 -33.168 -10.847 1.00 76.19 107 LEU A O 1
ATOM 849 N N . SER A 1 108 ? 1.534 -32.642 -12.932 1.00 71.06 108 SER A N 1
ATOM 850 C CA . SER A 1 108 ? 2.143 -33.799 -13.582 1.00 71.06 108 SER A CA 1
ATOM 851 C C . SER A 1 108 ? 3.352 -33.334 -14.385 1.00 71.06 108 SER A C 1
ATOM 853 O O . SER A 1 108 ? 3.239 -32.401 -15.187 1.00 71.06 108 SER A O 1
ATOM 855 N N . PHE A 1 109 ? 4.485 -33.998 -14.181 1.00 69.06 109 PHE A N 1
ATOM 856 C CA . PHE A 1 109 ? 5.700 -33.795 -14.963 1.00 69.06 109 PHE A CA 1
ATOM 857 C C . PHE A 1 109 ? 5.834 -34.935 -15.978 1.00 69.06 109 PHE A C 1
ATOM 859 O O . PHE A 1 109 ? 5.739 -36.101 -15.593 1.00 69.06 109 PHE A O 1
ATOM 866 N N . ASP A 1 110 ? 6.063 -34.607 -17.248 1.00 71.38 110 ASP A N 1
ATOM 867 C CA . ASP A 1 110 ? 6.747 -35.502 -18.187 1.00 71.38 110 ASP A CA 1
ATOM 868 C C . ASP A 1 110 ? 8.200 -35.028 -18.382 1.00 71.38 110 ASP A C 1
ATOM 870 O O . ASP A 1 110 ? 8.600 -34.001 -17.828 1.00 71.38 110 ASP A O 1
ATOM 874 N N . 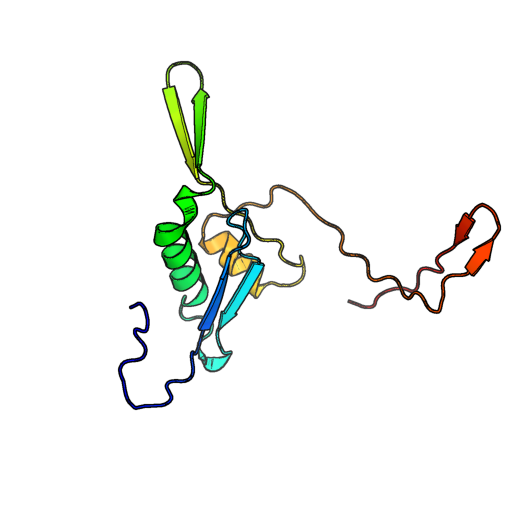GLU A 1 111 ? 9.014 -35.789 -19.119 1.00 67.06 111 GLU A N 1
ATOM 875 C CA . GLU A 1 111 ? 10.458 -35.541 -19.271 1.00 67.06 111 GLU A CA 1
ATOM 876 C C . GLU A 1 111 ? 10.797 -34.130 -19.804 1.00 67.06 111 GLU A C 1
ATOM 878 O O . GLU A 1 111 ? 11.925 -33.662 -19.618 1.00 67.06 111 GLU A O 1
ATOM 883 N N . HIS A 1 112 ? 9.837 -33.420 -20.419 1.00 67.25 112 HIS A N 1
ATOM 884 C CA . HIS A 1 112 ? 10.039 -32.114 -21.055 1.00 67.25 112 HIS A CA 1
ATOM 885 C C . HIS A 1 112 ? 8.949 -31.059 -20.764 1.00 67.25 112 HIS A C 1
ATOM 887 O O . HIS A 1 112 ? 9.124 -29.899 -21.144 1.00 67.25 112 HIS A O 1
ATOM 893 N N . THR A 1 113 ? 7.859 -31.409 -20.071 1.00 58.03 113 THR A N 1
ATOM 894 C CA . THR A 1 113 ? 6.679 -30.543 -19.909 1.00 58.03 113 THR A CA 1
ATOM 895 C C . THR A 1 113 ? 6.063 -30.659 -18.514 1.00 58.03 113 THR A C 1
ATOM 897 O O . THR A 1 113 ? 5.743 -31.745 -18.032 1.00 58.03 113 THR A O 1
ATOM 900 N N . ALA A 1 114 ? 5.822 -29.514 -17.872 1.00 57.19 114 ALA A N 1
ATOM 901 C CA . ALA A 1 114 ? 4.937 -29.417 -16.715 1.00 57.19 114 ALA A CA 1
ATOM 902 C C . ALA A 1 114 ? 3.558 -28.943 -17.193 1.00 57.19 114 ALA A C 1
ATOM 904 O O . ALA A 1 114 ? 3.433 -27.838 -17.722 1.00 57.19 114 ALA A O 1
ATOM 905 N N . THR A 1 115 ? 2.525 -29.768 -17.012 1.00 60.19 115 THR A N 1
ATOM 906 C CA . THR A 1 115 ? 1.140 -29.385 -17.331 1.00 60.19 115 THR A CA 1
ATOM 907 C C . THR A 1 115 ? 0.405 -29.011 -16.048 1.00 60.19 115 THR A C 1
ATOM 909 O O . THR A 1 115 ? 0.406 -29.772 -15.082 1.00 60.19 115 THR A O 1
ATOM 912 N N . ILE A 1 116 ? -0.240 -27.842 -16.040 1.00 61.31 116 ILE A N 1
ATOM 913 C CA . ILE A 1 116 ? -1.100 -27.384 -14.943 1.00 61.31 116 ILE A CA 1
ATOM 914 C C . ILE A 1 116 ? -2.550 -27.458 -15.416 1.00 61.31 116 ILE A C 1
ATOM 916 O O . ILE A 1 116 ? -2.939 -26.761 -16.353 1.00 61.31 116 ILE A O 1
ATOM 920 N N . ALA A 1 117 ? -3.372 -28.262 -14.744 1.00 60.69 117 ALA A N 1
ATOM 921 C CA . ALA A 1 117 ? -4.817 -28.173 -14.895 1.00 60.69 117 ALA A CA 1
ATOM 922 C C . ALA A 1 117 ? -5.312 -26.902 -14.182 1.00 60.69 117 ALA A C 1
ATOM 924 O O . ALA A 1 117 ? -5.365 -26.849 -12.951 1.00 60.69 117 ALA A O 1
ATOM 925 N N . LEU A 1 118 ? -5.644 -25.862 -14.949 1.00 55.59 118 LEU A N 1
ATOM 926 C CA . LEU A 1 118 ? -6.245 -24.643 -14.410 1.00 55.59 118 LEU A CA 1
ATOM 927 C C . LEU A 1 118 ? -7.671 -24.956 -13.933 1.00 55.59 118 LEU A C 1
ATOM 929 O O . LEU A 1 118 ? -8.550 -25.262 -14.734 1.00 55.59 118 LEU A O 1
ATOM 933 N N . SER A 1 119 ? -7.910 -24.878 -12.625 1.00 57.38 119 SER A N 1
ATOM 934 C CA . SER A 1 119 ? -9.266 -24.821 -12.073 1.00 57.38 119 SER A CA 1
ATOM 935 C C . SER A 1 119 ? -9.689 -23.361 -11.935 1.00 57.38 119 SER A C 1
ATOM 937 O O . SER A 1 119 ? -8.894 -22.554 -11.452 1.00 57.38 119 SER A O 1
ATOM 939 N N . GLU A 1 120 ? -10.928 -23.020 -12.299 1.00 51.97 120 GLU A N 1
ATOM 940 C CA . GLU A 1 120 ? -11.485 -21.686 -12.046 1.00 51.97 120 GLU A CA 1
ATOM 941 C C . GLU A 1 120 ? -11.336 -21.316 -10.563 1.00 51.97 120 GLU A C 1
ATOM 943 O O . GLU A 1 120 ? -11.910 -21.952 -9.674 1.00 51.97 120 GLU A O 1
ATOM 948 N N . VAL A 1 121 ? -10.551 -20.274 -10.288 1.00 52.06 121 VAL A N 1
ATOM 949 C CA . VAL A 1 121 ? -10.508 -19.651 -8.968 1.00 52.06 121 VAL A CA 1
ATOM 950 C C . VAL A 1 121 ? -11.755 -18.781 -8.868 1.00 52.06 121 VAL A C 1
ATOM 952 O O . VAL A 1 121 ? -11.823 -17.722 -9.487 1.00 52.06 121 VAL A O 1
ATOM 955 N N . LYS A 1 122 ? -12.761 -19.240 -8.116 1.00 41.69 122 LYS A N 1
ATOM 956 C CA . LYS A 1 122 ? -13.905 -18.395 -7.755 1.00 41.69 122 LYS A CA 1
ATOM 957 C C . LYS A 1 122 ? -13.393 -17.245 -6.886 1.00 41.69 122 LYS A C 1
ATOM 959 O O . LYS A 1 122 ? -12.925 -17.487 -5.774 1.00 41.69 122 LYS A O 1
ATOM 964 N N . THR A 1 123 ? -13.428 -16.037 -7.441 1.00 45.81 123 THR A N 1
ATOM 965 C CA . THR A 1 123 ? -13.215 -14.767 -6.731 1.00 45.81 123 THR A CA 1
ATOM 966 C C . THR A 1 123 ? -14.383 -14.443 -5.822 1.00 45.81 123 THR A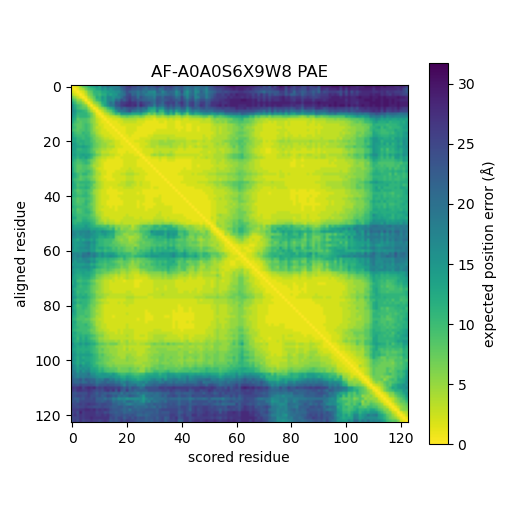 C 1
ATOM 968 O O . THR A 1 123 ? -15.529 -14.666 -6.278 1.00 45.81 123 THR A O 1
#

Secondary structure (DSSP, 8-state):
----S-SSS----SEEEEE-TTS-EEEEEE-GGGTTSSHHHHHHHHHHHHHGGGGEEEEEETTEEEEEE-------TT-HHHHHHHHHTT-------------GGGEEE-SS-EEE-------

Sequence (123 aa):
MVYDGSGDGDVDPVGWLFLGVDSSLTTLHVEPEYRGKGLAKILARKAWKQHLDHYRTSYIDGRNEVNERWAHADVATGNVASNAVCKSLGGKVEWTDYWMKLDLTRLSFDEHTATIALSEVKT